Protein AF-A0A437KEF2-F1 (afdb_monomer_lite)

Structure (mmCIF, N/CA/C/O backbone):
data_AF-A0A437KEF2-F1
#
_entry.id   AF-A0A437KEF2-F1
#
loop_
_atom_site.group_PDB
_atom_site.id
_atom_site.type_symbol
_atom_site.label_atom_id
_atom_site.label_alt_id
_atom_site.label_comp_id
_atom_site.label_asym_id
_atom_site.label_entity_id
_atom_site.label_seq_id
_atom_site.pdbx_PDB_ins_code
_atom_site.Cartn_x
_atom_site.Cartn_y
_atom_site.Cartn_z
_atom_site.occupancy
_atom_site.B_iso_or_equiv
_atom_site.auth_seq_id
_atom_site.auth_comp_id
_atom_site.auth_asym_id
_atom_site.auth_atom_id
_atom_site.pdbx_PDB_model_num
ATOM 1 N N . MET A 1 1 ? -15.850 11.448 18.636 1.00 45.72 1 MET A N 1
ATOM 2 C CA . MET A 1 1 ? -15.249 11.733 17.310 1.00 45.72 1 MET A CA 1
ATOM 3 C C . MET A 1 1 ? -14.852 10.425 16.591 1.00 45.72 1 MET A C 1
ATOM 5 O O . MET A 1 1 ? -13.690 10.210 16.281 1.00 45.72 1 MET A O 1
ATOM 9 N N . LYS A 1 2 ? -15.806 9.498 16.379 1.00 48.38 2 LYS A N 1
ATOM 10 C CA . LYS A 1 2 ? -15.545 8.085 15.998 1.00 48.38 2 LYS A CA 1
ATOM 11 C C . LYS A 1 2 ? -15.571 7.837 14.471 1.00 48.38 2 LYS A C 1
ATOM 13 O O . LYS A 1 2 ? -14.986 6.864 14.015 1.00 48.38 2 LYS A O 1
ATOM 18 N N . GLY A 1 3 ? -16.171 8.746 13.690 1.00 48.91 3 GLY A N 1
ATOM 19 C CA . GLY A 1 3 ? -16.274 8.656 12.222 1.00 48.91 3 GLY A CA 1
ATOM 20 C C . GLY A 1 3 ? -15.034 9.112 11.435 1.00 48.91 3 GLY A C 1
ATOM 21 O O . GLY A 1 3 ? -14.784 8.592 10.351 1.00 48.91 3 GLY A O 1
ATOM 22 N N . ASN A 1 4 ? -14.205 10.009 11.988 1.00 57.44 4 ASN A N 1
ATOM 23 C CA . ASN A 1 4 ? -13.046 10.555 11.264 1.00 57.44 4 ASN A CA 1
ATOM 24 C C . ASN A 1 4 ? -11.997 9.495 10.900 1.00 57.44 4 ASN A C 1
ATOM 26 O O . ASN A 1 4 ? -11.370 9.607 9.854 1.00 57.44 4 ASN A O 1
ATOM 30 N N . ASN A 1 5 ? -11.823 8.456 11.723 1.00 67.31 5 ASN A N 1
ATOM 31 C CA . ASN A 1 5 ? -10.765 7.459 11.524 1.00 67.31 5 ASN A CA 1
ATOM 32 C C . ASN A 1 5 ? -11.047 6.513 10.347 1.00 67.31 5 ASN A C 1
ATOM 34 O O . ASN A 1 5 ? -10.118 6.065 9.682 1.00 67.31 5 ASN A O 1
ATOM 38 N N . VAL A 1 6 ? -12.323 6.217 10.073 1.00 73.19 6 VAL A N 1
ATOM 39 C CA . VAL A 1 6 ? -12.709 5.332 8.961 1.00 73.19 6 VAL A CA 1
ATOM 40 C C . VAL A 1 6 ? -12.510 6.048 7.631 1.00 73.19 6 VAL A C 1
ATOM 42 O O . VAL A 1 6 ? -11.921 5.479 6.719 1.00 73.19 6 VAL A O 1
ATOM 45 N N . ILE A 1 7 ? -12.934 7.312 7.546 1.00 77.06 7 ILE A N 1
ATOM 46 C CA . ILE A 1 7 ? -12.755 8.144 6.350 1.00 77.06 7 ILE A CA 1
ATOM 47 C C . ILE A 1 7 ? -11.261 8.365 6.075 1.00 77.06 7 ILE A C 1
ATOM 49 O O . ILE A 1 7 ? -10.824 8.184 4.942 1.00 77.06 7 ILE A O 1
ATOM 53 N N . PHE A 1 8 ? -10.458 8.660 7.105 1.00 78.12 8 PHE A N 1
ATOM 54 C CA . PHE A 1 8 ? -9.002 8.781 6.959 1.00 78.12 8 PHE A CA 1
ATOM 55 C C . PHE A 1 8 ? -8.352 7.480 6.479 1.00 78.12 8 PHE A C 1
ATOM 57 O O . PHE A 1 8 ? -7.501 7.510 5.591 1.00 78.12 8 PHE A O 1
ATOM 64 N N . ASN A 1 9 ? -8.772 6.332 7.019 1.00 76.12 9 ASN A N 1
ATOM 65 C CA . ASN A 1 9 ? -8.279 5.044 6.546 1.00 76.12 9 ASN A CA 1
ATOM 66 C C . ASN A 1 9 ? -8.691 4.745 5.101 1.00 76.12 9 ASN A C 1
ATOM 68 O O . ASN A 1 9 ? -7.896 4.177 4.357 1.00 76.12 9 ASN A O 1
ATOM 72 N N . LEU A 1 10 ? -9.909 5.115 4.705 1.00 81.38 10 LEU A N 1
ATOM 73 C CA . LEU A 1 10 ? -10.401 4.917 3.345 1.00 81.38 10 LEU A CA 1
ATOM 74 C C . LEU A 1 10 ? -9.602 5.765 2.346 1.00 81.38 10 LEU A C 1
ATOM 76 O O . LEU A 1 10 ? -9.165 5.256 1.319 1.00 81.38 10 LEU A O 1
ATOM 80 N N . ILE A 1 11 ? -9.339 7.030 2.685 1.00 85.38 11 ILE A N 1
ATOM 81 C CA . ILE A 1 11 ? -8.495 7.934 1.890 1.00 85.38 11 ILE A CA 1
ATOM 82 C C . ILE A 1 11 ? -7.064 7.390 1.794 1.00 85.38 11 ILE A C 1
ATOM 84 O O . ILE A 1 11 ? -6.482 7.380 0.708 1.00 85.38 11 ILE A O 1
ATOM 88 N N . GLY A 1 12 ? -6.512 6.886 2.903 1.00 83.31 12 GLY A N 1
ATOM 89 C CA . GLY A 1 12 ? -5.203 6.231 2.930 1.00 83.31 12 GLY A CA 1
ATOM 90 C C . GLY A 1 12 ? -5.136 5.004 2.016 1.00 83.31 12 GLY A C 1
ATOM 91 O O . GLY A 1 12 ? -4.194 4.874 1.235 1.00 83.31 12 GLY A O 1
ATOM 92 N N . ALA A 1 13 ? -6.162 4.149 2.041 1.00 82.94 13 ALA A N 1
ATOM 93 C CA . ALA A 1 13 ? -6.263 2.981 1.169 1.00 82.94 13 ALA A CA 1
ATOM 94 C C . ALA A 1 13 ? -6.352 3.382 -0.315 1.00 82.94 13 ALA A C 1
ATOM 96 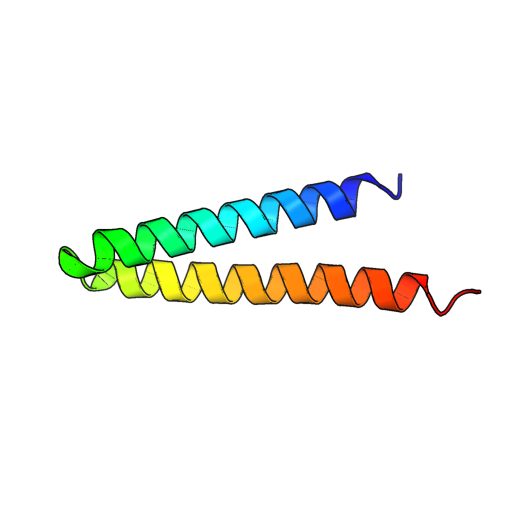O O . ALA A 1 13 ? -5.583 2.885 -1.133 1.00 82.94 13 ALA A O 1
ATOM 97 N N . ILE A 1 14 ? -7.217 4.335 -0.668 1.00 87.25 14 ILE A N 1
ATOM 98 C CA . ILE A 1 14 ? -7.351 4.825 -2.051 1.00 87.25 14 ILE A CA 1
ATOM 99 C C . ILE A 1 14 ? -6.026 5.425 -2.545 1.00 87.25 14 ILE A C 1
ATOM 101 O O . ILE A 1 14 ? -5.592 5.139 -3.657 1.00 87.25 14 ILE A O 1
ATOM 105 N N . THR A 1 15 ? -5.338 6.192 -1.699 1.00 85.44 15 THR A N 1
ATOM 106 C CA . THR A 1 15 ? -4.040 6.802 -2.029 1.00 85.44 15 THR A CA 1
ATOM 107 C C . THR A 1 15 ? -2.962 5.745 -2.274 1.00 85.44 15 THR A C 1
ATOM 109 O O . THR A 1 15 ? -2.247 5.815 -3.272 1.00 85.44 15 THR A O 1
ATOM 112 N N . CYS A 1 16 ? -2.867 4.730 -1.408 1.00 84.06 16 CYS A N 1
ATOM 113 C CA . CYS A 1 16 ? -1.937 3.609 -1.579 1.00 84.06 16 CYS A CA 1
ATOM 114 C C . CYS A 1 16 ? -2.235 2.800 -2.852 1.00 84.06 16 CYS A C 1
ATOM 116 O O . CYS A 1 16 ? -1.311 2.377 -3.543 1.00 84.06 16 CYS A O 1
ATOM 118 N N . PHE A 1 17 ? -3.514 2.633 -3.195 1.00 84.12 17 PHE A N 1
ATOM 119 C CA . PHE A 1 17 ? -3.925 1.951 -4.418 1.00 84.12 17 PHE A CA 1
ATOM 120 C C . PHE A 1 17 ? -3.520 2.731 -5.676 1.00 84.12 17 PHE A C 1
ATOM 122 O O . PHE A 1 17 ? -2.969 2.150 -6.606 1.00 84.12 17 PHE A O 1
ATOM 129 N N . ILE A 1 18 ? -3.711 4.053 -5.687 1.00 88.62 18 ILE A N 1
ATOM 130 C CA . ILE A 1 18 ? -3.273 4.917 -6.795 1.00 88.62 18 ILE A CA 1
ATOM 131 C C . ILE A 1 18 ? -1.745 4.861 -6.951 1.00 88.62 18 ILE A C 1
ATOM 133 O O . ILE A 1 18 ? -1.252 4.690 -8.063 1.00 88.62 18 ILE A O 1
ATOM 137 N N . LEU A 1 19 ? -0.993 4.927 -5.847 1.00 84.44 19 LEU A N 1
ATOM 138 C CA . LEU A 1 19 ? 0.469 4.767 -5.836 1.00 84.44 19 LEU A CA 1
ATOM 139 C C . LEU A 1 19 ? 0.919 3.417 -6.406 1.00 84.44 19 LEU A C 1
ATOM 141 O O . LEU A 1 19 ? 1.882 3.366 -7.170 1.00 84.44 19 LEU A O 1
ATOM 145 N N . PHE A 1 20 ? 0.209 2.337 -6.078 1.00 87.31 20 PHE A N 1
ATOM 146 C CA . PHE A 1 20 ? 0.465 1.017 -6.646 1.00 87.31 20 PHE A CA 1
ATOM 147 C C . PHE A 1 20 ? 0.209 0.979 -8.159 1.00 87.31 20 PHE A C 1
ATOM 149 O O . PHE A 1 20 ? 1.062 0.503 -8.908 1.00 87.31 20 PHE A O 1
ATOM 156 N N . VAL A 1 21 ? -0.927 1.517 -8.618 1.00 87.44 21 VAL A N 1
ATOM 157 C CA . VAL A 1 21 ? -1.282 1.558 -10.046 1.00 87.44 21 VAL A CA 1
ATOM 158 C C . VAL A 1 21 ? -0.252 2.362 -10.837 1.00 87.44 21 VAL A C 1
ATOM 160 O O . VAL A 1 21 ? 0.202 1.900 -11.878 1.00 87.44 21 VAL A O 1
ATOM 163 N N . ILE A 1 22 ? 0.175 3.520 -10.330 1.00 87.62 22 ILE A N 1
ATOM 164 C CA . ILE A 1 22 ? 1.211 4.345 -10.969 1.00 87.62 22 ILE A CA 1
ATOM 165 C C . ILE A 1 22 ? 2.560 3.609 -10.974 1.00 87.62 22 ILE A C 1
ATOM 167 O O . ILE A 1 22 ? 3.237 3.583 -11.999 1.00 87.62 22 ILE A O 1
ATOM 171 N N . GLY A 1 23 ? 2.937 2.968 -9.863 1.00 84.00 23 GLY A N 1
ATOM 172 C CA . GLY A 1 23 ? 4.169 2.181 -9.765 1.00 84.00 23 GLY A CA 1
ATOM 173 C C . GLY A 1 23 ? 4.229 1.029 -10.770 1.00 84.00 23 GLY A C 1
ATOM 174 O O . GLY A 1 23 ? 5.261 0.818 -11.400 1.00 84.00 23 GLY A O 1
ATOM 175 N N . MET A 1 24 ? 3.109 0.330 -10.974 1.00 82.44 24 MET A N 1
ATOM 176 C CA . MET A 1 24 ? 2.982 -0.723 -11.988 1.00 82.44 24 MET A CA 1
ATOM 177 C C . MET A 1 24 ? 2.939 -0.163 -13.413 1.00 82.44 24 MET A C 1
ATOM 179 O O . MET A 1 24 ? 3.541 -0.747 -14.305 1.00 82.44 24 MET A O 1
ATOM 183 N N . LEU A 1 25 ? 2.279 0.974 -13.645 1.00 84.81 25 LEU A N 1
ATOM 184 C CA . LEU A 1 25 ? 2.155 1.553 -14.987 1.00 84.81 25 LEU A CA 1
ATOM 185 C C . LEU A 1 25 ? 3.504 2.045 -15.536 1.00 84.81 25 LEU A C 1
ATOM 187 O O . LEU A 1 25 ? 3.784 1.893 -16.720 1.00 84.81 25 LEU A O 1
ATOM 191 N N . PHE A 1 26 ? 4.362 2.595 -14.674 1.00 83.12 26 PHE A N 1
ATOM 192 C CA . PHE A 1 26 ? 5.708 3.047 -15.046 1.00 83.12 26 PHE A CA 1
ATOM 193 C C . PHE A 1 26 ? 6.806 1.998 -14.787 1.00 83.12 26 PHE A C 1
ATOM 195 O O . PHE A 1 26 ? 7.979 2.244 -15.081 1.00 83.12 26 PHE A O 1
ATOM 202 N N . SER A 1 27 ? 6.431 0.814 -14.288 1.00 79.06 27 SER A N 1
ATOM 203 C CA . SER A 1 27 ? 7.325 -0.330 -14.060 1.00 79.06 27 SER A CA 1
ATOM 204 C C . SER A 1 27 ? 8.079 -0.751 -15.317 1.00 79.06 27 SER A C 1
ATOM 206 O O . SER A 1 27 ? 9.196 -1.251 -15.219 1.00 79.06 27 SER A O 1
ATOM 208 N N . GLU A 1 28 ? 7.457 -0.605 -16.486 1.00 75.62 28 GLU A N 1
ATOM 209 C CA . GLU A 1 28 ? 8.037 -1.022 -17.763 1.00 75.62 28 GLU A CA 1
ATOM 210 C C . GLU A 1 28 ? 9.276 -0.192 -18.129 1.00 75.62 28 GLU A C 1
ATOM 212 O O . GLU A 1 28 ? 10.232 -0.710 -18.698 1.00 75.62 28 GLU A O 1
ATOM 217 N N . GLN A 1 29 ? 9.291 1.089 -17.754 1.00 75.56 29 GLN A N 1
ATOM 218 C CA . GLN A 1 29 ? 10.369 2.015 -18.106 1.00 75.56 29 GLN A CA 1
ATOM 219 C C . GLN A 1 29 ? 11.476 2.058 -17.049 1.00 75.56 29 GLN A C 1
ATOM 221 O O . GLN A 1 29 ? 12.631 2.331 -17.373 1.00 75.56 29 GLN A O 1
ATOM 226 N N . ILE A 1 30 ? 11.148 1.812 -15.776 1.00 77.81 30 ILE A N 1
ATOM 227 C CA . ILE A 1 30 ? 12.094 1.927 -14.664 1.00 77.81 30 ILE A CA 1
ATOM 228 C C . ILE A 1 30 ? 11.850 0.782 -13.674 1.00 77.81 30 ILE A C 1
ATOM 230 O O . ILE A 1 30 ? 10.918 0.819 -12.872 1.00 77.81 30 ILE A O 1
ATOM 234 N N . ALA A 1 31 ? 12.749 -0.205 -13.656 1.00 76.75 31 ALA A N 1
ATOM 235 C CA . ALA A 1 31 ? 12.642 -1.376 -12.779 1.00 76.75 31 ALA A CA 1
ATOM 236 C C . ALA A 1 31 ? 12.599 -1.032 -11.273 1.00 76.75 31 ALA A C 1
ATOM 238 O O . ALA A 1 31 ? 12.043 -1.785 -10.479 1.00 76.75 31 ALA A O 1
ATOM 239 N N . LEU A 1 32 ? 13.133 0.123 -10.856 1.00 77.00 32 LEU A N 1
ATOM 240 C CA . LEU A 1 32 ? 13.049 0.587 -9.463 1.00 77.00 32 LEU A CA 1
ATOM 241 C C . LEU A 1 32 ? 11.624 0.978 -9.037 1.00 77.00 32 LEU A C 1
ATOM 243 O O . LEU A 1 32 ? 11.315 0.933 -7.846 1.00 77.00 32 LEU A O 1
ATOM 247 N N . LEU A 1 33 ? 10.735 1.319 -9.977 1.00 77.94 33 LEU A N 1
ATOM 248 C CA . LEU A 1 33 ? 9.350 1.673 -9.653 1.00 77.94 33 LEU A CA 1
ATOM 249 C C . LEU A 1 33 ? 8.514 0.459 -9.227 1.00 77.94 33 LEU A C 1
ATOM 251 O O . LEU A 1 33 ? 7.552 0.621 -8.481 1.00 77.94 33 LEU A O 1
ATOM 255 N N . ILE A 1 34 ? 8.940 -0.761 -9.564 1.00 82.56 34 ILE A N 1
ATOM 256 C CA . ILE A 1 34 ? 8.368 -1.997 -9.003 1.00 82.56 34 ILE A CA 1
ATOM 257 C C . ILE A 1 34 ? 8.463 -1.991 -7.477 1.00 82.56 34 ILE A C 1
ATOM 259 O O . ILE A 1 34 ? 7.520 -2.377 -6.790 1.00 82.56 34 ILE A O 1
ATOM 263 N N . LEU A 1 35 ? 9.578 -1.499 -6.933 1.00 83.06 35 LEU A N 1
ATOM 264 C CA . LEU A 1 35 ? 9.806 -1.416 -5.493 1.00 83.06 35 LEU A CA 1
ATOM 265 C C . LEU A 1 35 ? 8.823 -0.428 -4.840 1.00 83.06 35 LEU A C 1
ATOM 267 O O . LEU A 1 35 ? 8.263 -0.722 -3.784 1.00 83.06 35 LEU A O 1
ATOM 271 N N . ILE A 1 36 ? 8.520 0.684 -5.524 1.00 83.00 36 ILE A N 1
ATOM 272 C CA . ILE A 1 36 ? 7.459 1.623 -5.126 1.00 83.00 36 ILE A CA 1
ATOM 273 C C . ILE A 1 36 ? 6.083 0.944 -5.136 1.00 83.00 36 ILE A C 1
ATOM 275 O O . ILE A 1 36 ? 5.298 1.138 -4.208 1.00 83.00 36 ILE A O 1
ATOM 279 N N . GLY A 1 37 ? 5.810 0.105 -6.139 1.00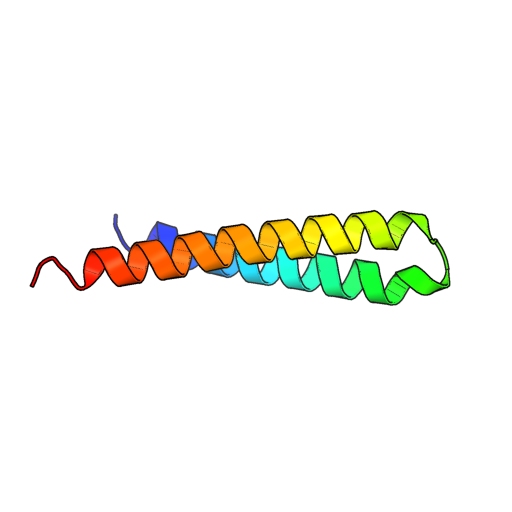 83.69 37 GLY A N 1
ATOM 280 C CA . GLY A 1 37 ? 4.577 -0.672 -6.239 1.00 83.69 37 GLY A CA 1
ATOM 281 C C . GLY A 1 37 ? 4.422 -1.657 -5.079 1.00 83.69 37 GLY A C 1
ATOM 282 O O . GLY A 1 37 ? 3.378 -1.685 -4.432 1.00 83.69 37 GLY A O 1
ATOM 283 N N . ILE A 1 38 ? 5.472 -2.413 -4.748 1.00 87.00 38 ILE A N 1
ATOM 284 C CA . ILE A 1 38 ? 5.472 -3.381 -3.636 1.00 87.00 38 ILE A CA 1
ATOM 285 C C . ILE A 1 38 ? 5.254 -2.678 -2.289 1.00 87.00 38 ILE A C 1
ATOM 287 O O . ILE A 1 38 ? 4.488 -3.166 -1.450 1.00 87.00 38 ILE A O 1
ATOM 291 N N . ILE A 1 39 ? 5.886 -1.519 -2.083 1.00 87.38 39 ILE A N 1
ATOM 292 C CA . ILE A 1 39 ? 5.689 -0.701 -0.879 1.00 87.38 39 ILE A CA 1
ATOM 293 C C . ILE A 1 39 ? 4.248 -0.175 -0.820 1.00 87.38 39 ILE A C 1
ATOM 295 O O . ILE A 1 39 ? 3.604 -0.290 0.224 1.00 87.38 39 ILE A O 1
ATOM 299 N N . GLY A 1 40 ? 3.713 0.334 -1.935 1.00 85.88 40 GLY A N 1
ATOM 300 C CA . GLY A 1 40 ? 2.326 0.799 -2.036 1.00 85.88 40 GLY A CA 1
ATOM 301 C C . GLY A 1 40 ? 1.310 -0.308 -1.747 1.00 85.88 40 GLY A C 1
ATOM 302 O O . GLY A 1 40 ? 0.356 -0.101 -0.998 1.00 85.88 40 GLY A O 1
ATOM 303 N N . LEU A 1 41 ? 1.549 -1.520 -2.252 1.00 86.12 41 LEU A N 1
ATOM 304 C CA . LEU A 1 41 ? 0.671 -2.669 -2.033 1.00 86.12 41 LEU A CA 1
ATOM 305 C C . LEU A 1 41 ? 0.758 -3.205 -0.595 1.00 86.12 41 LEU A C 1
ATOM 307 O O . LEU A 1 41 ? -0.264 -3.548 0.004 1.00 86.12 41 LEU A O 1
ATOM 311 N N . SER A 1 42 ? 1.953 -3.211 0.002 1.00 88.69 42 SER A N 1
ATOM 312 C CA . SER A 1 42 ? 2.132 -3.566 1.417 1.00 88.69 42 SER A CA 1
ATOM 313 C C . SER A 1 42 ? 1.435 -2.562 2.341 1.00 88.69 42 SER A C 1
ATOM 315 O O . SER A 1 42 ? 0.730 -2.959 3.272 1.00 88.69 42 SER A O 1
ATOM 317 N N . GLY A 1 43 ? 1.564 -1.263 2.053 1.00 84.19 43 GLY A N 1
ATOM 318 C CA . GLY A 1 43 ? 0.872 -0.195 2.776 1.00 84.19 43 GLY A CA 1
ATOM 319 C C . GLY A 1 43 ? -0.650 -0.285 2.639 1.00 84.19 43 GLY A C 1
ATOM 320 O O . GLY A 1 43 ? -1.365 -0.181 3.639 1.00 84.19 43 GLY A O 1
ATOM 321 N N . PHE A 1 44 ? -1.146 -0.569 1.431 1.00 87.06 44 PHE A N 1
ATOM 322 C CA . PHE A 1 44 ? -2.565 -0.806 1.165 1.00 87.06 44 PHE A CA 1
ATOM 323 C C . PHE A 1 44 ? -3.120 -1.967 1.995 1.00 87.06 44 PHE A C 1
ATOM 325 O O . PHE A 1 44 ? -4.174 -1.844 2.627 1.00 87.06 44 PHE A O 1
ATOM 332 N N . SER A 1 45 ? -2.394 -3.086 2.019 1.00 86.81 45 SER A N 1
ATOM 333 C CA . SER A 1 45 ? -2.792 -4.289 2.749 1.00 86.81 45 SER A CA 1
ATOM 334 C C . SER A 1 45 ? -2.866 -4.025 4.256 1.00 86.81 45 SER A C 1
ATOM 336 O O . SER A 1 45 ? -3.867 -4.348 4.897 1.00 86.81 45 SER A O 1
ATOM 338 N N . TYR A 1 46 ? -1.876 -3.322 4.818 1.00 84.69 46 TYR A N 1
ATOM 339 C CA . TYR A 1 46 ? -1.877 -2.934 6.231 1.00 84.69 46 TYR A CA 1
ATOM 340 C C . TYR A 1 46 ? -3.035 -1.990 6.592 1.00 84.69 46 TYR A C 1
ATOM 342 O O . TYR A 1 46 ? -3.719 -2.198 7.600 1.00 84.69 46 TYR A O 1
ATOM 350 N N . PHE A 1 47 ? -3.300 -0.972 5.764 1.00 82.38 47 PHE A N 1
ATOM 351 C CA . PHE A 1 47 ? -4.421 -0.051 5.980 1.00 82.38 47 PHE A CA 1
ATOM 352 C C . PHE A 1 47 ? -5.767 -0.773 5.924 1.00 82.38 47 PHE A C 1
ATOM 354 O O . PHE A 1 47 ? -6.601 -0.598 6.815 1.00 82.38 47 PHE A O 1
ATOM 361 N N . THR A 1 48 ? -5.959 -1.630 4.923 1.00 83.69 48 THR A N 1
ATOM 362 C CA . THR A 1 48 ? -7.185 -2.420 4.759 1.00 83.69 48 THR A CA 1
ATOM 363 C C . THR A 1 48 ? -7.386 -3.363 5.941 1.00 83.69 48 THR A C 1
ATOM 365 O O . THR A 1 48 ? -8.471 -3.402 6.523 1.00 83.69 48 THR A O 1
ATOM 368 N N . PHE A 1 49 ? -6.328 -4.047 6.384 1.00 85.25 49 PHE A N 1
ATOM 369 C CA . PHE A 1 49 ? -6.374 -4.916 7.557 1.00 85.25 49 PHE A CA 1
ATOM 370 C C . PHE A 1 49 ? -6.778 -4.151 8.822 1.00 85.25 49 PHE A C 1
ATOM 372 O O . PHE A 1 49 ? -7.655 -4.589 9.565 1.00 85.25 49 PHE A O 1
ATOM 379 N N . ARG A 1 50 ? -6.215 -2.957 9.044 1.00 82.06 50 ARG A N 1
ATOM 380 C CA . ARG A 1 50 ? -6.591 -2.076 10.161 1.00 82.06 50 ARG A CA 1
ATOM 381 C C . ARG A 1 50 ? -8.059 -1.652 10.105 1.00 82.06 50 ARG A C 1
ATOM 383 O O . ARG A 1 50 ? -8.702 -1.614 11.155 1.00 82.06 50 ARG 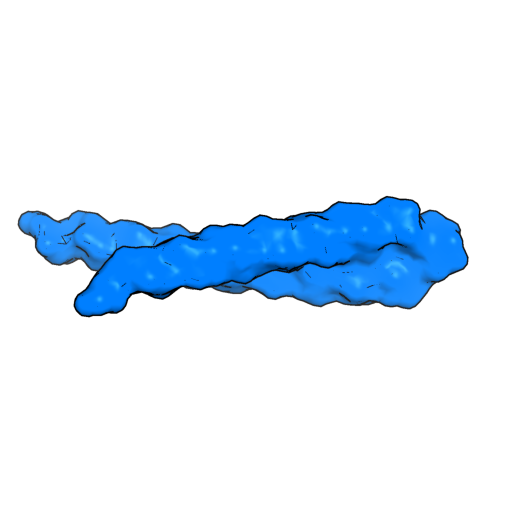A O 1
ATOM 390 N N . VAL A 1 51 ? -8.597 -1.341 8.921 1.00 80.81 51 VAL A N 1
ATOM 391 C CA . VAL A 1 51 ? -10.029 -1.027 8.743 1.00 80.81 51 VAL A CA 1
ATOM 392 C C . VAL A 1 51 ? -10.890 -2.220 9.125 1.00 80.81 51 VAL A C 1
ATOM 394 O O . VAL A 1 51 ? -11.767 -2.084 9.975 1.00 80.81 51 VAL A O 1
ATOM 397 N N . VAL A 1 52 ? -10.620 -3.385 8.538 1.00 83.94 52 VAL A N 1
ATOM 398 C CA . VAL A 1 52 ? -11.404 -4.603 8.771 1.00 83.94 52 VAL A CA 1
ATOM 399 C C . VAL A 1 52 ? -11.349 -5.001 10.244 1.00 83.94 52 VAL A C 1
ATOM 401 O O . VAL A 1 52 ? -12.389 -5.256 10.843 1.00 83.94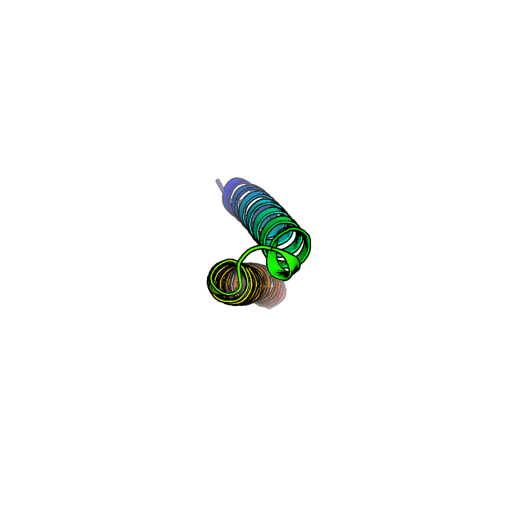 52 VAL A O 1
ATOM 404 N N . LEU A 1 53 ? -10.171 -4.955 10.870 1.00 84.12 53 LEU A N 1
ATOM 405 C CA . LEU A 1 53 ? -10.009 -5.256 12.293 1.00 84.12 53 LEU A CA 1
ATOM 406 C C . LEU A 1 53 ? -10.793 -4.281 13.185 1.00 84.12 53 LEU A C 1
ATOM 408 O O . LEU A 1 53 ? -11.407 -4.692 14.170 1.00 84.12 53 LEU A O 1
ATOM 412 N N . SER A 1 54 ? -10.816 -2.995 12.828 1.00 78.06 54 SER A N 1
ATOM 413 C CA . SER A 1 54 ? -11.596 -1.983 13.552 1.00 78.06 54 SER A CA 1
ATOM 414 C C . SER A 1 54 ? -13.104 -2.220 13.417 1.00 78.06 54 SER A C 1
ATOM 416 O O . SER A 1 54 ? -13.838 -2.064 14.393 1.00 78.06 54 SER A O 1
ATOM 418 N N . MET A 1 55 ? -13.563 -2.637 12.233 1.00 76.44 55 MET A N 1
ATOM 419 C CA . MET A 1 55 ? -14.963 -2.992 11.974 1.00 76.44 55 MET A CA 1
ATOM 420 C C . MET A 1 55 ? -15.381 -4.260 12.726 1.00 76.44 55 MET A C 1
ATOM 422 O O . MET A 1 55 ? -16.444 -4.279 13.343 1.00 76.44 55 MET A O 1
ATOM 426 N N . LEU A 1 56 ? -14.532 -5.294 12.735 1.00 82.69 56 LEU A N 1
ATOM 427 C CA . LEU A 1 56 ? -14.769 -6.533 13.480 1.00 82.69 56 LEU A CA 1
ATOM 428 C C . LEU A 1 56 ? -14.871 -6.267 14.982 1.00 82.69 56 LEU A C 1
ATOM 430 O O . LEU A 1 56 ? -15.834 -6.693 15.612 1.00 82.69 56 LEU A O 1
ATOM 434 N N . LYS A 1 57 ? -13.940 -5.486 15.545 1.00 77.19 57 LYS A N 1
ATOM 435 C CA . LYS A 1 57 ? -13.977 -5.113 16.966 1.00 77.19 57 LYS A CA 1
ATOM 436 C C . LYS A 1 57 ? -15.247 -4.338 17.329 1.00 77.19 57 LYS A C 1
ATOM 438 O O . LYS A 1 57 ? -15.759 -4.497 18.430 1.00 77.19 57 LYS A O 1
ATOM 443 N N . SER A 1 58 ? -15.768 -3.515 16.416 1.00 69.12 58 SER A N 1
ATOM 444 C CA . SER A 1 58 ? -17.013 -2.777 16.649 1.00 69.12 58 SER A CA 1
ATOM 445 C C . SER A 1 58 ? -18.259 -3.666 16.673 1.00 69.12 58 SER A C 1
ATOM 447 O O . SER A 1 58 ? -19.270 -3.217 17.196 1.00 69.12 58 SER A O 1
ATOM 449 N N . LYS A 1 59 ? -18.207 -4.884 16.116 1.00 61.50 59 LYS A N 1
ATOM 450 C CA . LYS A 1 59 ? -19.329 -5.837 16.090 1.00 61.50 59 LYS A CA 1
ATOM 451 C C . LYS A 1 59 ? -19.393 -6.785 17.294 1.00 61.50 59 LYS A C 1
ATOM 453 O O . LYS A 1 59 ? -20.375 -7.497 17.422 1.00 61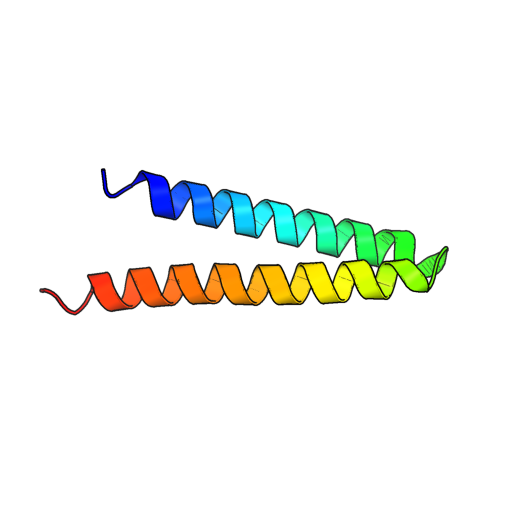.50 59 LYS A O 1
ATOM 458 N N . THR A 1 60 ? -18.367 -6.830 18.145 1.00 61.50 60 THR A N 1
ATOM 459 C CA . THR A 1 60 ? -18.306 -7.729 19.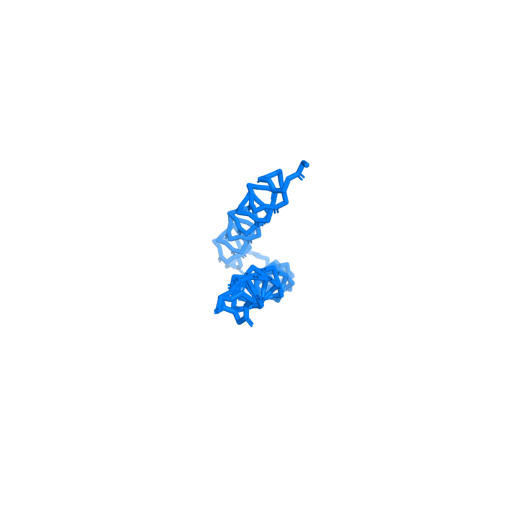323 1.00 61.50 60 THR A CA 1
ATOM 460 C C . THR A 1 60 ? -18.699 -7.016 20.628 1.00 61.50 60 THR A C 1
ATOM 462 O O . THR A 1 60 ? -18.515 -7.550 21.714 1.00 61.50 60 THR A O 1
ATOM 465 N N . THR A 1 61 ? -19.190 -5.777 20.551 1.00 53.84 61 THR A N 1
ATOM 466 C CA . THR A 1 61 ? -19.740 -5.025 21.697 1.00 53.84 61 THR A CA 1
ATOM 467 C C . THR A 1 61 ? -21.207 -4.677 21.434 1.00 53.84 61 THR A C 1
ATOM 469 O O . THR A 1 61 ? -21.616 -3.531 21.585 1.00 53.84 61 THR A O 1
ATOM 472 N N . ASP A 1 62 ? -21.951 -5.680 20.985 1.00 45.72 62 ASP A N 1
ATOM 473 C CA . ASP A 1 62 ? -23.407 -5.834 21.073 1.00 45.72 62 ASP A CA 1
ATOM 474 C C . ASP A 1 62 ? -23.645 -7.257 21.608 1.00 45.72 62 ASP A C 1
ATOM 476 O O . ASP A 1 62 ? -24.608 -7.454 22.378 1.00 45.72 62 ASP A O 1
#

Sequence (62 aa):
MKGNNVIFNLIGAITCFILFVIGMLFSEQIALLILIGIIGLSGFSYFTFRVVLSMLKSKTTD

Organism: NCBI:txid2499688

Foldseek 3Di:
DPPPLLVVLVVQLVVLVVQLVVLVVCCVVDVVSVVSNVVSVVSNVVSVVVNVVVVVVVVVPD

pLDDT: mean 78.29, std 10.97, range [45.72, 88.69]

Secondary structure (DSSP, 8-state):
--SHHHHHHHHHHHHHHHHHHHHHHSTTT-TTHHHHHHHHHHHHHHHHHHHHHHHHHHHS--

Radius of gyration: 14.75 Å; chains: 1; bounding box: 36×20×40 Å